Protein AF-A0A9X6VCM7-F1 (afdb_monomer_lite)

Sequence (99 aa):
MTWKEILGVFVCMLFLSAIALFGFDYLEEIQELKENRYKAISKELKIPESKIEIEKERDREEKDYYEAITQDGEYSILFKKDADSIVAIHKKEKTNRNL

Foldseek 3Di:
DDPVVVVVVVVVVVVVVVCVVVVVVVVVVVVVLLVVLLVQVCVVVVHHSVQFDFPDWADDVVDQWIWTAGPVRQWIWIAGNPRRHTPDIDGPDPPPPPD

Organism: Bacillus thuringiensis (NCBI:txid1428)

Radius of gyration: 21.91 Å; chains: 1; bounding box: 72×30×36 Å

pLDDT: mean 71.93, std 9.75, range [36.41, 84.69]

Structure (mmCIF, N/CA/C/O backbone):
data_AF-A0A9X6VCM7-F1
#
_entry.id   AF-A0A9X6VCM7-F1
#
loop_
_atom_site.group_PDB
_atom_site.id
_atom_site.type_symbol
_atom_site.label_atom_id
_atom_site.label_alt_id
_atom_site.label_comp_id
_atom_site.label_asym_id
_atom_site.label_entity_id
_atom_site.label_seq_id
_atom_site.pdbx_PDB_ins_code
_atom_site.Cartn_x
_atom_site.Cartn_y
_atom_site.Cartn_z
_atom_site.occupancy
_atom_site.B_iso_or_equiv
_atom_site.auth_seq_id
_atom_site.auth_comp_id
_atom_site.auth_asym_id
_atom_site.auth_atom_id
_atom_site.pdbx_PDB_model_num
ATOM 1 N N . MET A 1 1 ? 50.937 1.351 -11.369 1.00 58.53 1 MET A N 1
ATOM 2 C CA . MET A 1 1 ? 49.510 1.302 -11.731 1.00 58.53 1 MET A CA 1
ATOM 3 C C . MET A 1 1 ? 49.429 1.272 -13.242 1.00 58.53 1 MET A C 1
ATOM 5 O O . MET A 1 1 ? 49.895 2.205 -13.889 1.00 58.53 1 MET A O 1
ATOM 9 N N . THR A 1 2 ? 49.006 0.150 -13.810 1.00 76.75 2 THR A N 1
ATOM 10 C CA . T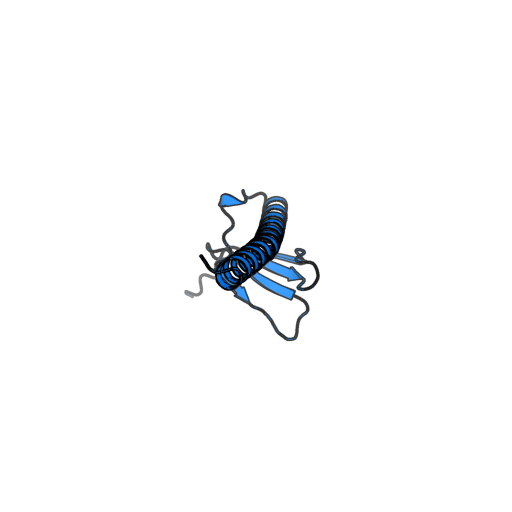HR A 1 2 ? 48.937 -0.010 -15.267 1.00 76.75 2 THR A CA 1
ATOM 11 C C . THR A 1 2 ? 47.660 0.643 -15.791 1.00 76.75 2 THR A C 1
ATOM 13 O O . THR A 1 2 ? 46.640 0.674 -15.108 1.00 76.75 2 THR A O 1
ATOM 16 N N . TRP A 1 3 ? 47.682 1.172 -17.015 1.00 73.12 3 TRP A N 1
ATOM 17 C CA . TRP A 1 3 ? 46.529 1.869 -17.608 1.00 73.12 3 TRP A CA 1
ATOM 18 C C . TRP A 1 3 ? 45.253 0.998 -17.647 1.00 73.12 3 TRP A C 1
ATOM 20 O O . TRP A 1 3 ? 44.139 1.510 -17.566 1.00 73.12 3 TRP A O 1
ATOM 30 N N . LYS A 1 4 ? 45.424 -0.332 -17.671 1.00 74.50 4 LYS A N 1
ATOM 31 C CA . LYS A 1 4 ? 44.353 -1.336 -17.585 1.00 74.50 4 LYS A CA 1
ATOM 32 C C . LYS A 1 4 ? 43.644 -1.356 -16.224 1.00 74.50 4 LYS A C 1
ATOM 34 O O . LYS A 1 4 ? 42.434 -1.541 -16.186 1.00 74.50 4 LYS A O 1
ATOM 39 N N . GLU A 1 5 ? 44.365 -1.132 -15.126 1.00 72.81 5 GLU A N 1
ATOM 40 C CA . GLU A 1 5 ? 43.785 -1.065 -13.774 1.00 72.81 5 GLU A CA 1
ATOM 41 C C . GLU A 1 5 ? 42.936 0.199 -13.604 1.00 72.81 5 GLU A C 1
ATOM 43 O O . GLU A 1 5 ? 41.850 0.142 -13.036 1.00 72.81 5 GLU A O 1
ATOM 48 N N . ILE A 1 6 ? 43.391 1.325 -14.164 1.00 75.56 6 ILE A N 1
ATOM 49 C CA . ILE A 1 6 ? 42.648 2.593 -14.152 1.00 75.56 6 ILE A CA 1
ATOM 50 C C . ILE A 1 6 ? 41.342 2.447 -14.942 1.00 75.56 6 ILE A C 1
ATOM 52 O O . ILE A 1 6 ? 40.289 2.864 -14.463 1.00 75.56 6 ILE A O 1
ATOM 56 N N . LEU A 1 7 ? 41.390 1.798 -16.112 1.00 76.94 7 LEU A N 1
ATOM 57 C CA . LEU A 1 7 ? 40.196 1.526 -16.915 1.00 76.94 7 LEU A CA 1
ATOM 58 C C . LEU A 1 7 ? 39.209 0.608 -16.172 1.00 76.94 7 LEU A C 1
ATOM 60 O O . LEU A 1 7 ? 38.008 0.861 -16.187 1.00 76.94 7 LEU A O 1
ATOM 64 N N . GLY A 1 8 ? 39.713 -0.416 -15.475 1.00 74.94 8 GLY A N 1
ATOM 65 C CA . GLY A 1 8 ? 38.894 -1.325 -14.669 1.00 74.94 8 GLY A CA 1
ATOM 66 C C . GLY A 1 8 ? 38.174 -0.623 -13.514 1.00 74.94 8 GLY A C 1
ATOM 67 O O . GLY A 1 8 ? 36.974 -0.816 -13.332 1.00 74.94 8 GLY A O 1
ATOM 68 N N . VAL A 1 9 ? 38.868 0.250 -12.776 1.00 78.69 9 VAL A N 1
ATOM 69 C CA . VAL A 1 9 ? 38.257 1.042 -11.692 1.00 78.69 9 VAL A CA 1
ATOM 70 C C . VAL A 1 9 ? 37.193 1.997 -12.237 1.00 78.69 9 VAL A C 1
ATOM 72 O O . VAL A 1 9 ? 36.131 2.138 -11.631 1.00 78.69 9 VAL A O 1
ATOM 75 N N . PHE A 1 10 ? 37.442 2.612 -13.396 1.00 77.81 10 PHE A N 1
ATOM 76 C CA . PHE A 1 10 ? 36.490 3.529 -14.023 1.00 77.81 10 PHE A CA 1
ATOM 77 C C . PHE A 1 10 ? 35.196 2.818 -14.444 1.00 77.81 10 PHE A C 1
ATOM 79 O O . PHE A 1 10 ? 34.103 3.323 -14.199 1.00 77.81 10 PHE A O 1
ATOM 86 N N . VAL A 1 11 ? 35.303 1.609 -15.005 1.00 79.62 11 VAL A N 1
ATOM 87 C CA . VAL A 1 11 ? 34.139 0.785 -15.366 1.00 79.62 11 VAL A CA 1
ATOM 88 C C . VAL A 1 11 ? 33.357 0.349 -14.122 1.00 79.62 11 VAL A C 1
ATOM 90 O O . VAL A 1 11 ? 32.133 0.451 -14.119 1.00 79.62 11 VAL A O 1
ATOM 93 N N . CYS A 1 12 ? 34.030 -0.061 -13.042 1.00 77.50 12 CYS A N 1
ATOM 94 C CA . CYS A 1 12 ? 33.359 -0.423 -11.787 1.00 77.50 12 CYS A CA 1
ATOM 95 C C . CYS A 1 12 ? 32.621 0.765 -11.146 1.00 77.50 12 CYS A C 1
ATOM 97 O O . CYS A 1 12 ? 31.497 0.601 -10.675 1.00 77.50 12 CYS A O 1
ATOM 99 N N . MET A 1 13 ? 33.219 1.961 -11.159 1.00 76.62 13 MET A N 1
ATOM 100 C CA . MET A 1 13 ? 32.577 3.194 -10.680 1.00 76.62 13 MET A CA 1
ATOM 101 C C . MET A 1 13 ? 31.317 3.530 -11.489 1.00 76.62 13 MET A C 1
ATOM 103 O O . MET A 1 13 ? 30.276 3.821 -10.903 1.00 76.62 13 MET A O 1
ATOM 107 N N . LEU A 1 14 ? 31.381 3.428 -12.822 1.00 77.50 14 LEU A N 1
ATOM 108 C CA . LEU A 1 14 ? 30.219 3.655 -13.687 1.00 77.50 14 LEU A CA 1
ATOM 109 C C . LEU A 1 14 ? 29.103 2.640 -13.411 1.00 77.50 14 LEU A C 1
ATOM 111 O O . LEU A 1 14 ? 27.941 3.026 -13.289 1.00 77.50 14 LEU A O 1
ATOM 115 N N . PHE A 1 15 ? 29.450 1.364 -13.232 1.00 75.44 15 PHE A N 1
ATOM 116 C CA . PHE A 1 15 ? 28.478 0.308 -12.949 1.00 75.44 15 PHE A CA 1
ATOM 117 C C . PHE A 1 15 ? 27.764 0.518 -11.603 1.00 75.44 15 PHE A C 1
ATOM 119 O O . PHE A 1 15 ? 26.543 0.403 -11.525 1.00 75.44 15 PHE A O 1
ATOM 126 N N . LEU A 1 16 ? 28.503 0.901 -10.556 1.00 72.56 16 LEU A N 1
ATOM 127 C CA . LEU A 1 16 ? 27.925 1.223 -9.246 1.00 72.56 16 LEU A CA 1
ATOM 128 C C . LEU A 1 16 ? 27.043 2.477 -9.295 1.00 72.56 16 LEU A C 1
ATOM 130 O O . LEU A 1 16 ? 25.984 2.497 -8.672 1.00 72.56 16 LEU A O 1
ATOM 134 N N . SER A 1 17 ? 27.441 3.499 -10.060 1.00 69.38 17 SER A N 1
ATOM 135 C CA . SER A 1 17 ? 26.642 4.721 -10.217 1.00 69.38 17 SER A CA 1
ATOM 136 C C . SER A 1 17 ? 25.314 4.467 -10.941 1.00 69.38 17 SER A C 1
ATOM 138 O O . SER A 1 17 ? 24.289 5.021 -10.551 1.00 69.38 17 SER A O 1
ATOM 140 N N . ALA A 1 18 ? 25.307 3.566 -11.931 1.00 67.88 18 ALA A N 1
ATOM 141 C CA . ALA A 1 18 ? 24.092 3.155 -12.625 1.00 67.88 18 ALA A CA 1
ATOM 142 C C . ALA A 1 18 ? 23.148 2.377 -11.695 1.00 67.88 18 ALA A C 1
ATOM 144 O O . ALA A 1 18 ? 21.960 2.674 -11.648 1.00 67.88 18 ALA A O 1
ATOM 145 N N . ILE A 1 19 ? 23.669 1.429 -10.906 1.00 68.06 19 ILE A N 1
ATOM 146 C CA . ILE A 1 19 ? 22.863 0.675 -9.929 1.00 68.06 19 ILE A CA 1
ATOM 147 C C . ILE A 1 19 ? 22.259 1.610 -8.874 1.00 68.06 19 ILE A C 1
ATOM 149 O O . ILE A 1 19 ? 21.105 1.432 -8.496 1.00 68.06 19 ILE A O 1
ATOM 153 N N . ALA A 1 20 ? 23.016 2.611 -8.417 1.00 65.00 20 ALA A N 1
ATOM 154 C CA . ALA A 1 20 ? 22.517 3.598 -7.468 1.00 65.00 20 ALA A CA 1
ATOM 155 C C . ALA A 1 20 ? 21.359 4.419 -8.058 1.00 65.00 20 ALA A C 1
ATOM 157 O O . ALA A 1 20 ? 20.328 4.537 -7.408 1.00 65.00 20 ALA A O 1
ATOM 158 N N . LEU A 1 21 ? 21.486 4.919 -9.292 1.00 62.62 21 LEU A N 1
ATOM 159 C CA . LEU A 1 21 ? 20.420 5.678 -9.961 1.00 62.62 21 LEU A CA 1
ATOM 160 C C . LEU A 1 21 ? 19.129 4.857 -10.110 1.00 62.62 21 LEU A C 1
ATOM 162 O O . LEU A 1 21 ? 18.081 5.279 -9.636 1.00 62.62 21 LEU A O 1
ATOM 166 N N . PHE A 1 22 ? 19.214 3.647 -10.671 1.00 60.28 22 PHE A N 1
ATOM 167 C CA . PHE A 1 22 ? 18.032 2.793 -10.853 1.00 60.28 22 PHE A CA 1
ATOM 168 C C . PHE A 1 22 ? 17.432 2.293 -9.531 1.00 60.28 22 PHE A C 1
ATOM 170 O O . PHE A 1 22 ? 16.225 2.086 -9.437 1.00 60.28 22 PHE A O 1
ATOM 177 N N . GLY A 1 23 ? 18.263 2.079 -8.506 1.00 60.62 23 GLY A N 1
ATOM 178 C CA . GLY A 1 23 ? 17.800 1.651 -7.188 1.00 60.62 23 GLY A CA 1
ATOM 179 C C . GLY A 1 23 ? 17.047 2.742 -6.425 1.00 60.62 23 GLY A C 1
ATOM 180 O O . GLY A 1 23 ? 16.123 2.417 -5.682 1.00 60.62 23 GLY A O 1
ATOM 181 N N . PHE A 1 24 ? 17.417 4.014 -6.605 1.00 61.47 24 PHE A N 1
ATOM 182 C CA . PHE A 1 24 ? 16.735 5.142 -5.966 1.00 61.47 24 PHE A CA 1
ATOM 183 C C . PHE A 1 24 ? 15.363 5.408 -6.589 1.00 61.47 24 PHE A C 1
ATOM 185 O O . PHE A 1 24 ? 14.388 5.444 -5.843 1.00 61.47 24 PHE A O 1
ATOM 192 N N . ASP A 1 25 ? 15.272 5.477 -7.921 1.00 60.88 25 ASP A N 1
ATOM 193 C CA . ASP A 1 25 ? 13.998 5.723 -8.617 1.00 60.88 25 ASP A CA 1
ATOM 194 C C . ASP A 1 25 ? 12.949 4.653 -8.266 1.00 60.88 25 ASP A C 1
ATOM 196 O O . ASP A 1 25 ? 11.801 4.965 -7.959 1.00 60.88 25 ASP A O 1
ATOM 200 N N . TYR A 1 26 ? 13.359 3.380 -8.209 1.00 60.66 26 TYR A N 1
ATOM 201 C CA . TYR A 1 26 ? 12.462 2.273 -7.862 1.00 60.66 26 TYR A CA 1
ATOM 202 C C . TYR A 1 26 ? 11.955 2.338 -6.411 1.00 60.66 26 TYR A C 1
ATOM 204 O O . TYR A 1 26 ? 10.820 1.962 -6.118 1.00 60.66 26 TYR A O 1
ATOM 212 N N . LEU A 1 27 ? 12.792 2.794 -5.474 1.00 62.34 27 LEU A N 1
ATOM 213 C CA . LEU A 1 27 ? 12.397 2.938 -4.070 1.00 62.34 27 LEU A CA 1
ATOM 214 C C . LEU A 1 27 ? 11.495 4.152 -3.849 1.00 62.34 27 LEU A C 1
ATOM 216 O O . LEU A 1 27 ? 10.568 4.069 -3.042 1.00 62.34 27 LEU A O 1
ATOM 220 N N . GLU A 1 28 ? 11.762 5.251 -4.551 1.00 65.31 28 GLU A N 1
ATOM 221 C CA . GLU A 1 28 ? 10.966 6.476 -4.483 1.00 65.31 28 GLU A CA 1
ATOM 222 C C . GLU A 1 28 ? 9.564 6.243 -5.062 1.00 65.31 28 GLU A C 1
ATOM 224 O O . GLU A 1 28 ? 8.574 6.543 -4.395 1.00 65.31 28 GLU A O 1
ATOM 229 N N . GLU A 1 29 ? 9.461 5.563 -6.209 1.00 61.31 29 GLU A N 1
ATOM 230 C CA . GLU A 1 29 ? 8.180 5.216 -6.838 1.00 61.31 29 GLU A CA 1
ATOM 231 C C . GLU A 1 29 ? 7.323 4.299 -5.942 1.00 61.31 29 GLU A C 1
ATOM 233 O O . GLU A 1 29 ? 6.127 4.531 -5.761 1.00 61.31 29 GLU A O 1
ATOM 238 N N . ILE A 1 30 ? 7.928 3.298 -5.286 1.00 66.25 30 ILE A N 1
ATOM 239 C CA . ILE A 1 30 ? 7.212 2.420 -4.341 1.00 66.25 30 ILE A CA 1
ATOM 240 C C . ILE A 1 30 ? 6.753 3.183 -3.093 1.00 66.25 30 ILE A C 1
ATOM 242 O O . ILE A 1 30 ? 5.659 2.924 -2.579 1.00 66.25 30 ILE A O 1
ATOM 246 N N . GLN A 1 31 ? 7.580 4.093 -2.569 1.00 68.00 31 GLN A N 1
ATOM 247 C CA . GLN A 1 31 ? 7.209 4.899 -1.407 1.00 68.00 31 GLN A CA 1
ATOM 248 C C . GLN A 1 31 ? 6.062 5.852 -1.730 1.00 68.00 31 GLN A C 1
ATOM 250 O O . GLN A 1 31 ? 5.103 5.909 -0.960 1.00 68.00 31 GLN A O 1
ATOM 255 N N . GLU A 1 32 ? 6.117 6.531 -2.874 1.00 70.31 32 GLU A N 1
ATOM 256 C CA . GLU A 1 32 ? 5.077 7.460 -3.309 1.00 70.31 32 GLU A CA 1
ATOM 257 C C . GLU A 1 32 ? 3.744 6.733 -3.552 1.00 70.31 32 GLU A C 1
ATOM 259 O O . GLU A 1 32 ? 2.687 7.180 -3.093 1.00 70.31 32 GLU A O 1
ATOM 264 N N . LEU A 1 33 ? 3.787 5.551 -4.176 1.00 67.50 33 LEU A N 1
ATOM 265 C CA . LEU A 1 33 ? 2.614 4.699 -4.380 1.00 67.50 33 LEU A CA 1
ATOM 266 C C . LEU A 1 33 ? 1.982 4.287 -3.041 1.00 67.50 33 LEU A C 1
ATOM 268 O O . LEU A 1 33 ? 0.767 4.384 -2.841 1.00 67.50 33 LEU A O 1
ATOM 272 N N . LYS A 1 34 ? 2.818 3.869 -2.087 1.00 70.50 34 LYS A N 1
ATOM 273 C CA . LYS A 1 34 ? 2.388 3.452 -0.752 1.00 70.50 34 LYS A CA 1
ATOM 274 C C . LYS A 1 34 ? 1.787 4.622 0.035 1.00 70.50 34 LYS A C 1
ATOM 276 O O . LYS A 1 34 ? 0.721 4.466 0.630 1.00 70.50 34 LYS A O 1
ATOM 281 N N . GLU A 1 35 ? 2.413 5.795 0.010 1.00 75.75 35 GLU A N 1
ATOM 282 C CA . GLU A 1 35 ? 1.924 6.998 0.694 1.00 75.75 35 GLU A CA 1
ATOM 283 C C . GLU A 1 35 ? 0.581 7.477 0.118 1.00 75.75 35 GLU A C 1
ATOM 285 O O . GLU A 1 35 ? -0.353 7.768 0.869 1.00 75.75 35 GLU A O 1
ATOM 290 N N . ASN A 1 36 ? 0.433 7.473 -1.210 1.00 77.06 36 ASN A N 1
ATOM 291 C CA . ASN A 1 36 ? -0.822 7.825 -1.876 1.00 77.06 36 ASN A CA 1
ATOM 292 C C . ASN A 1 36 ? -1.968 6.878 -1.491 1.00 77.06 36 ASN A C 1
ATOM 294 O O . ASN A 1 36 ? -3.089 7.335 -1.234 1.00 77.06 36 ASN A O 1
ATOM 298 N N . ARG A 1 37 ? -1.687 5.574 -1.362 1.00 75.25 37 ARG A N 1
ATOM 299 C CA . ARG A 1 37 ? -2.664 4.587 -0.879 1.00 75.25 37 ARG A CA 1
ATOM 300 C C . ARG A 1 37 ? -3.102 4.883 0.554 1.00 75.25 37 ARG A C 1
ATOM 302 O O . ARG A 1 37 ? -4.303 4.966 0.807 1.00 75.25 37 ARG A O 1
ATOM 309 N N . TYR A 1 38 ? -2.173 5.098 1.488 1.00 77.19 38 TYR A N 1
ATOM 310 C CA . TYR A 1 38 ? -2.535 5.404 2.880 1.00 77.19 38 TYR A CA 1
ATOM 311 C C . TYR A 1 38 ? -3.302 6.716 3.020 1.00 77.19 38 TYR A C 1
ATOM 313 O O . TYR A 1 38 ? -4.296 6.748 3.747 1.00 77.19 38 TYR A O 1
ATOM 321 N N . LYS A 1 39 ? -2.922 7.761 2.275 1.00 81.56 39 LYS A N 1
ATOM 322 C CA . LYS A 1 39 ? -3.669 9.027 2.205 1.00 81.56 39 LYS A CA 1
ATOM 323 C C . LYS A 1 39 ? -5.111 8.818 1.756 1.00 81.56 39 LYS A C 1
ATOM 325 O O . LYS A 1 39 ? -6.032 9.362 2.369 1.00 81.56 39 LYS A O 1
ATOM 330 N N . ALA A 1 40 ? -5.326 8.016 0.713 1.00 79.12 40 ALA A N 1
ATOM 331 C CA . ALA A 1 40 ? -6.664 7.715 0.213 1.00 79.12 40 ALA A CA 1
ATOM 332 C C . ALA A 1 40 ? -7.512 6.980 1.266 1.00 79.12 40 ALA A C 1
ATOM 334 O O . ALA A 1 40 ? -8.650 7.377 1.522 1.00 79.12 40 ALA A O 1
ATOM 335 N N . ILE A 1 41 ? -6.947 5.966 1.933 1.00 78.81 41 ILE A N 1
ATOM 336 C CA . ILE A 1 41 ? -7.652 5.216 2.984 1.00 78.81 41 ILE A CA 1
ATOM 337 C C . ILE A 1 41 ? -7.951 6.127 4.184 1.00 78.81 41 ILE A C 1
ATOM 339 O O . ILE A 1 41 ? -9.066 6.120 4.700 1.00 78.81 41 ILE A O 1
ATOM 343 N N . SER A 1 42 ? -6.975 6.928 4.617 1.00 80.12 42 SER A N 1
ATOM 344 C CA . SER A 1 42 ? -7.087 7.874 5.735 1.00 80.12 42 SER A CA 1
ATOM 345 C C . SER A 1 42 ? -8.204 8.890 5.515 1.00 80.12 42 SER A C 1
ATOM 347 O O . SER A 1 42 ? -9.026 9.122 6.405 1.00 80.12 42 SER A O 1
ATOM 349 N N . LYS A 1 43 ? -8.301 9.436 4.297 1.00 83.00 43 LYS A N 1
ATOM 350 C CA . LYS A 1 43 ? -9.368 10.362 3.906 1.00 83.00 43 LYS A CA 1
ATOM 351 C C . LYS A 1 43 ? -10.751 9.711 3.961 1.00 83.00 43 LYS A C 1
ATOM 353 O O . LYS A 1 43 ? -11.687 10.332 4.463 1.00 83.00 43 LYS A O 1
ATOM 358 N N . GLU A 1 44 ? -10.870 8.482 3.466 1.00 79.31 44 GLU A N 1
ATOM 359 C CA . GLU A 1 44 ? -12.146 7.767 3.391 1.00 79.31 44 GLU A CA 1
ATOM 360 C C . GLU A 1 44 ? -12.608 7.275 4.774 1.00 79.31 44 GLU A C 1
ATOM 362 O O . GLU A 1 44 ? -13.759 7.469 5.165 1.00 79.31 44 GLU A O 1
ATOM 367 N N . LEU A 1 45 ? -11.694 6.702 5.563 1.00 77.62 45 LEU A N 1
ATOM 368 C CA . LEU A 1 45 ? -11.980 6.180 6.901 1.00 77.62 45 LEU A CA 1
ATOM 369 C C . LEU A 1 45 ? -11.988 7.256 7.9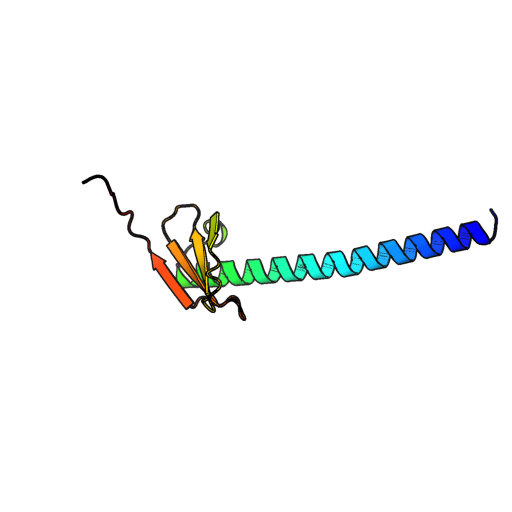94 1.00 77.62 45 LEU A C 1
ATOM 371 O O . LEU A 1 45 ? -12.498 7.002 9.084 1.00 77.62 45 LEU A O 1
ATOM 375 N N . LYS A 1 46 ? -11.454 8.455 7.724 1.00 82.38 46 LYS A N 1
ATOM 376 C CA . LYS A 1 46 ? -11.218 9.525 8.715 1.00 82.38 46 LYS A CA 1
ATOM 377 C C . LYS A 1 46 ? -10.343 9.060 9.888 1.00 82.38 46 LYS A C 1
ATOM 379 O O . LYS A 1 46 ? -10.533 9.487 11.028 1.00 82.38 46 LYS A O 1
ATOM 384 N N . ILE A 1 47 ? -9.391 8.172 9.609 1.00 79.56 47 ILE A N 1
ATOM 385 C CA . ILE A 1 47 ? -8.445 7.596 10.573 1.00 79.56 47 ILE A CA 1
ATOM 386 C C . ILE A 1 47 ? -7.038 8.027 10.148 1.00 79.56 47 ILE A C 1
ATOM 388 O O . ILE A 1 47 ? -6.758 8.012 8.955 1.00 79.56 47 ILE A O 1
ATOM 392 N N . PRO A 1 48 ? -6.139 8.403 11.076 1.00 76.25 48 PRO A N 1
ATOM 393 C CA . PRO A 1 48 ? -4.774 8.776 10.715 1.00 76.25 48 PRO A CA 1
ATOM 394 C C . PRO A 1 48 ? -4.029 7.631 10.020 1.00 76.25 48 PRO A C 1
ATOM 396 O O . PRO A 1 48 ? -4.131 6.479 10.439 1.00 76.25 48 PRO A O 1
ATOM 399 N N . GLU A 1 49 ? -3.214 7.976 9.021 1.00 77.06 49 GLU A N 1
ATOM 400 C CA . GLU A 1 49 ? -2.393 7.043 8.229 1.00 77.06 49 GLU A CA 1
ATOM 401 C C . GLU A 1 49 ? -1.532 6.125 9.100 1.00 77.06 49 GLU A C 1
ATOM 403 O O . GLU A 1 49 ? -1.408 4.939 8.820 1.00 77.06 49 GLU A O 1
ATOM 408 N N . SER A 1 50 ? -1.024 6.642 10.222 1.00 71.75 50 SER A N 1
ATOM 409 C CA . SER A 1 50 ? -0.212 5.891 11.186 1.00 71.75 50 SER A CA 1
ATOM 410 C C . SER A 1 50 ? -0.937 4.735 11.879 1.00 71.75 50 SER A C 1
ATOM 412 O O . SER A 1 50 ? -0.286 3.908 12.510 1.00 71.75 50 SER A O 1
ATOM 414 N N . LYS A 1 51 ? -2.271 4.682 11.802 1.00 68.31 51 LYS A N 1
ATOM 415 C CA . LYS A 1 51 ? -3.086 3.580 12.335 1.00 68.31 51 LYS A CA 1
ATOM 416 C C . LYS A 1 51 ? -3.523 2.590 11.258 1.00 68.31 51 LYS A C 1
ATOM 418 O O . LYS A 1 51 ? -4.233 1.639 11.567 1.00 68.31 51 LYS A O 1
ATOM 423 N N . ILE A 1 52 ? -3.146 2.827 10.006 1.00 69.56 52 ILE A N 1
ATOM 424 C CA . ILE A 1 52 ? -3.509 1.982 8.879 1.00 69.56 52 ILE A CA 1
ATOM 425 C C . ILE A 1 52 ? -2.289 1.125 8.573 1.00 69.56 52 ILE A C 1
ATOM 427 O O . ILE A 1 52 ? -1.289 1.601 8.049 1.00 69.56 52 ILE A O 1
ATOM 431 N N . GLU A 1 53 ? -2.369 -0.156 8.896 1.00 75.75 53 GLU A N 1
ATOM 432 C CA . GLU A 1 53 ? -1.344 -1.128 8.534 1.00 75.75 53 GLU A CA 1
ATOM 433 C C . GLU A 1 53 ? -2.019 -2.250 7.749 1.00 75.75 53 GLU A C 1
ATOM 435 O O . GLU A 1 53 ? -3.067 -2.742 8.159 1.00 75.75 53 GLU A O 1
ATOM 440 N N . ILE A 1 54 ? -1.475 -2.604 6.584 1.00 72.81 54 ILE A N 1
ATOM 441 C CA . ILE A 1 54 ? -2.040 -3.642 5.716 1.00 72.81 54 ILE A CA 1
ATOM 442 C C . ILE A 1 54 ? -1.322 -4.944 6.059 1.00 72.81 54 ILE A C 1
ATOM 444 O O . ILE A 1 54 ? -0.121 -5.061 5.835 1.00 72.81 54 ILE A O 1
ATOM 448 N N . GLU A 1 55 ? -2.043 -5.915 6.617 1.00 71.88 55 GLU A N 1
ATOM 449 C CA . GLU A 1 55 ? -1.454 -7.194 7.041 1.00 71.88 55 GLU A CA 1
ATOM 450 C C . GLU A 1 55 ? -1.380 -8.195 5.887 1.00 71.88 55 GLU A C 1
ATOM 452 O O . GLU A 1 55 ? -0.443 -8.985 5.780 1.00 71.88 55 GLU A O 1
ATOM 457 N N . LYS A 1 56 ? -2.409 -8.199 5.035 1.00 68.06 56 LYS A N 1
ATOM 458 C CA . LYS A 1 56 ? -2.565 -9.183 3.966 1.00 68.06 56 LYS A CA 1
ATOM 459 C C . LYS A 1 56 ? -3.181 -8.539 2.737 1.00 68.06 56 LYS A C 1
ATOM 461 O O . LYS A 1 56 ? -4.249 -7.934 2.828 1.00 68.06 56 LYS A O 1
ATOM 466 N N . GLU A 1 57 ? -2.545 -8.769 1.597 1.00 73.12 57 GLU A N 1
ATOM 467 C CA . GLU A 1 57 ? -3.105 -8.509 0.276 1.00 73.12 57 GLU A CA 1
ATOM 468 C C . GLU A 1 57 ? -3.506 -9.849 -0.347 1.00 73.12 57 GLU A C 1
ATOM 470 O O . GLU A 1 57 ? -2.703 -10.778 -0.445 1.00 73.12 57 GLU A O 1
ATOM 475 N N . ARG A 1 58 ? -4.782 -9.989 -0.709 1.00 71.06 58 ARG A N 1
ATOM 476 C CA . ARG A 1 58 ? -5.266 -11.116 -1.505 1.00 71.06 58 ARG A CA 1
ATOM 477 C C . ARG A 1 58 ? -5.472 -10.650 -2.924 1.00 71.06 58 ARG A C 1
ATOM 479 O O . ARG A 1 58 ? -6.471 -9.992 -3.227 1.00 71.06 58 ARG A O 1
ATOM 486 N N . ASP A 1 59 ? -4.551 -11.058 -3.777 1.00 70.88 59 ASP A N 1
ATOM 487 C CA . ASP A 1 59 ? -4.775 -11.009 -5.203 1.00 70.88 59 ASP A CA 1
ATOM 488 C C . ASP A 1 59 ? -5.794 -12.098 -5.592 1.00 70.88 59 ASP A C 1
ATOM 490 O O . ASP A 1 59 ? -5.684 -13.259 -5.190 1.00 70.88 59 ASP A O 1
ATOM 494 N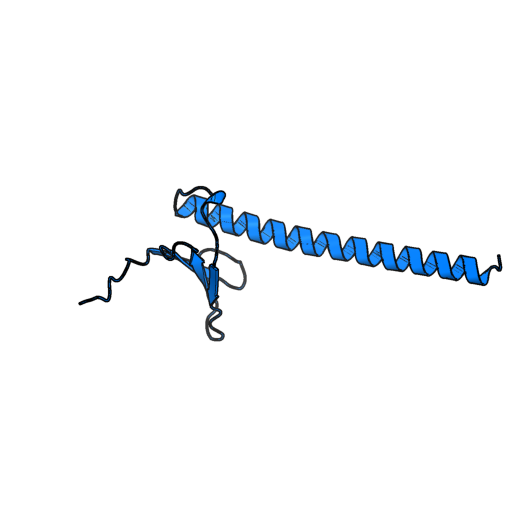 N . ARG A 1 60 ? -6.837 -11.709 -6.326 1.00 67.81 60 ARG A N 1
ATOM 495 C CA . ARG A 1 60 ? -7.722 -12.647 -7.014 1.00 67.81 60 ARG A CA 1
ATOM 496 C C . ARG A 1 60 ? -7.382 -12.547 -8.495 1.00 67.81 60 ARG A C 1
ATOM 498 O O . ARG A 1 60 ? -7.735 -11.559 -9.131 1.00 67.81 60 ARG A O 1
ATOM 505 N N . GLU A 1 61 ? -6.706 -13.565 -9.025 1.00 62.47 61 GLU A N 1
ATOM 506 C CA . GLU A 1 61 ? -6.187 -13.592 -10.405 1.00 62.47 61 GLU A CA 1
ATOM 507 C C . GLU A 1 61 ? -7.257 -13.265 -11.464 1.00 62.47 61 GLU A C 1
ATOM 509 O O . GLU A 1 61 ? -6.961 -12.607 -12.453 1.00 62.47 61 GLU A O 1
ATOM 514 N N . GLU A 1 62 ? -8.521 -13.626 -11.222 1.00 64.62 62 GLU A N 1
ATOM 515 C CA . GLU A 1 62 ? -9.647 -13.392 -12.144 1.00 64.62 62 GLU A CA 1
ATOM 516 C C . GLU A 1 62 ? -10.303 -12.004 -12.029 1.00 64.62 62 GLU A C 1
ATOM 518 O O . GLU A 1 62 ? -11.304 -11.731 -12.692 1.00 64.62 62 GLU A O 1
ATOM 523 N N . LYS A 1 63 ? -9.819 -11.134 -11.137 1.00 69.81 63 LYS A N 1
ATOM 524 C CA . LYS A 1 63 ? -10.450 -9.845 -10.833 1.00 69.81 63 LYS A CA 1
ATOM 525 C C . LYS A 1 63 ? -9.464 -8.698 -10.998 1.00 69.81 63 LYS A C 1
ATOM 527 O O . LYS A 1 63 ? -8.316 -8.783 -10.570 1.00 69.81 63 LYS A O 1
ATOM 532 N N . ASP A 1 64 ? -9.962 -7.577 -11.517 1.00 79.31 64 ASP A N 1
ATOM 533 C CA . ASP A 1 64 ? -9.202 -6.326 -11.688 1.00 79.31 64 ASP A CA 1
ATOM 534 C C . ASP A 1 64 ? -8.927 -5.599 -10.360 1.00 79.31 64 ASP A C 1
ATOM 536 O O . ASP A 1 64 ? -8.530 -4.434 -10.335 1.00 79.31 64 ASP A O 1
ATOM 540 N N . TYR A 1 65 ? -9.168 -6.271 -9.235 1.00 77.88 65 TYR A N 1
ATOM 541 C CA . TYR A 1 65 ? -8.979 -5.737 -7.903 1.00 77.88 65 TYR A CA 1
ATOM 542 C C . TYR A 1 65 ? -8.320 -6.752 -6.979 1.00 77.88 65 TYR A C 1
ATOM 544 O O . TYR A 1 65 ? -8.549 -7.959 -7.086 1.00 77.88 65 TYR A O 1
ATOM 552 N N . TYR A 1 66 ? -7.552 -6.242 -6.025 1.00 78.12 66 TYR A N 1
ATOM 553 C CA . TYR A 1 66 ? -7.033 -6.999 -4.896 1.00 78.12 66 TYR A CA 1
ATOM 554 C C . TYR A 1 66 ? -7.632 -6.471 -3.590 1.00 78.12 66 TYR A C 1
ATOM 556 O O . TYR A 1 66 ? -8.113 -5.340 -3.500 1.00 78.12 66 TYR A O 1
ATOM 564 N N . GLU A 1 67 ? -7.663 -7.330 -2.578 1.00 79.75 67 GLU A N 1
ATOM 565 C CA . GLU A 1 67 ? -8.228 -7.020 -1.267 1.00 79.75 67 GLU 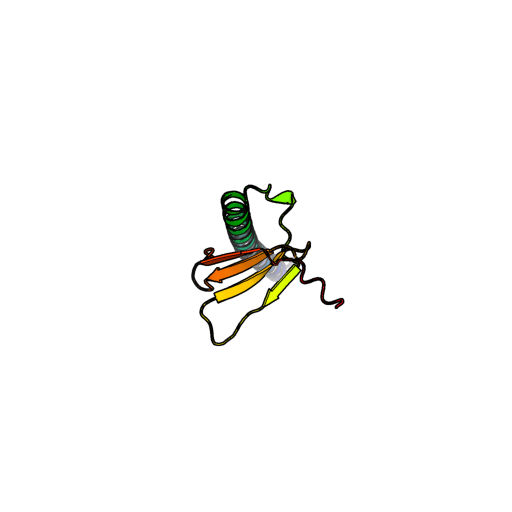A CA 1
ATOM 566 C C . GLU A 1 67 ? -7.104 -6.840 -0.246 1.00 79.75 67 GLU A C 1
ATOM 568 O O . GLU A 1 67 ? -6.353 -7.777 0.010 1.00 79.75 67 GLU A O 1
ATOM 573 N N . ALA A 1 68 ? -7.015 -5.660 0.359 1.00 80.19 68 ALA A N 1
ATOM 574 C CA . ALA A 1 68 ? -6.128 -5.354 1.471 1.00 80.19 68 ALA A CA 1
ATOM 575 C C . ALA A 1 68 ? -6.917 -5.387 2.785 1.00 80.19 68 ALA A C 1
ATOM 577 O O . ALA A 1 68 ? -7.970 -4.761 2.903 1.00 80.19 68 ALA A O 1
ATOM 578 N N . ILE A 1 69 ? -6.417 -6.112 3.781 1.00 77.88 69 ILE A N 1
ATOM 579 C CA . ILE A 1 69 ? -7.036 -6.189 5.110 1.00 77.88 69 ILE A CA 1
ATOM 580 C C . ILE A 1 69 ? -6.173 -5.402 6.094 1.00 77.88 69 ILE A C 1
ATOM 582 O O . ILE A 1 69 ? -4.950 -5.570 6.111 1.00 77.88 69 ILE A O 1
ATOM 586 N N . THR A 1 70 ? -6.806 -4.556 6.907 1.00 78.31 70 THR A N 1
ATOM 587 C CA . THR A 1 70 ? -6.113 -3.838 7.981 1.00 78.31 70 THR A CA 1
ATOM 588 C C . THR A 1 70 ? -5.630 -4.804 9.066 1.00 78.31 70 THR A C 1
ATOM 590 O O . THR A 1 70 ? -6.238 -5.845 9.295 1.00 78.31 70 THR A O 1
ATOM 593 N N . GLN A 1 71 ? -4.536 -4.479 9.750 1.00 73.38 71 GLN A N 1
ATOM 594 C CA . GLN A 1 71 ? -3.911 -5.334 10.768 1.00 73.38 71 GLN A CA 1
ATOM 595 C C . GLN A 1 71 ? -4.794 -5.575 12.000 1.00 73.38 71 GLN A C 1
ATOM 597 O O . GLN A 1 71 ? -4.739 -6.637 12.614 1.00 73.38 71 GLN A O 1
ATOM 602 N N . ASP A 1 72 ? -5.661 -4.623 12.339 1.00 74.31 72 ASP A N 1
ATOM 603 C CA . ASP A 1 72 ? -6.708 -4.805 13.350 1.00 74.31 72 ASP A CA 1
ATOM 604 C C . ASP A 1 72 ? -7.860 -5.717 12.874 1.00 74.31 72 ASP A C 1
ATOM 606 O O . ASP A 1 72 ? -8.732 -6.096 13.661 1.00 74.31 72 ASP A O 1
ATOM 610 N N . GLY A 1 73 ? -7.866 -6.089 11.589 1.00 71.88 73 GLY A N 1
ATOM 611 C CA . GLY A 1 73 ? -8.878 -6.911 10.939 1.00 71.88 73 GLY A CA 1
ATOM 612 C C . GLY A 1 73 ? -10.234 -6.225 10.771 1.00 71.88 73 GLY A C 1
ATOM 613 O O . GLY A 1 73 ? -11.183 -6.886 10.343 1.00 71.88 73 GLY A O 1
ATOM 614 N N . GLU A 1 74 ? -10.350 -4.935 11.107 1.00 79.44 74 GLU A N 1
ATOM 615 C CA . GLU A 1 74 ? -11.624 -4.208 11.110 1.00 79.44 74 GLU A CA 1
ATOM 616 C C . GLU A 1 74 ? -12.094 -3.820 9.709 1.00 79.44 74 GLU A C 1
ATOM 618 O O . GLU A 1 74 ? -13.300 -3.697 9.485 1.00 79.44 74 GLU A O 1
ATOM 623 N N . TYR A 1 75 ? -11.181 -3.649 8.752 1.00 79.31 75 TYR A N 1
ATOM 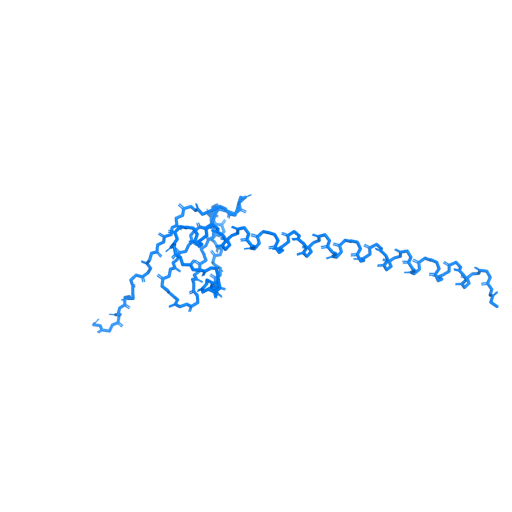624 C CA . TYR A 1 75 ? -11.512 -3.188 7.408 1.00 79.31 75 TYR A CA 1
ATOM 625 C C . TYR A 1 75 ? -10.929 -4.108 6.330 1.00 79.31 75 TYR A C 1
ATOM 627 O O . TYR A 1 75 ? -9.776 -4.532 6.381 1.00 79.31 75 TYR A O 1
ATOM 635 N N . SER A 1 76 ? -11.756 -4.395 5.326 1.00 81.88 76 SER A N 1
ATOM 636 C CA . SER A 1 76 ? -11.368 -4.938 4.022 1.00 81.88 76 SER A CA 1
ATOM 637 C C . SER A 1 76 ? -11.475 -3.823 2.994 1.00 81.88 76 SER A C 1
ATOM 639 O O . SER A 1 76 ? -12.555 -3.270 2.791 1.00 81.88 76 SER A O 1
ATOM 641 N N . ILE A 1 77 ? -10.380 -3.509 2.321 1.00 84.69 77 ILE A N 1
ATOM 642 C CA . ILE A 1 77 ? -10.301 -2.452 1.319 1.00 84.69 77 ILE A CA 1
ATOM 643 C C . ILE A 1 77 ? -10.028 -3.102 -0.033 1.00 84.69 77 ILE A C 1
ATOM 645 O O . ILE A 1 77 ? -9.090 -3.882 -0.174 1.00 84.69 77 ILE A O 1
ATOM 649 N N . LEU A 1 78 ? -10.857 -2.800 -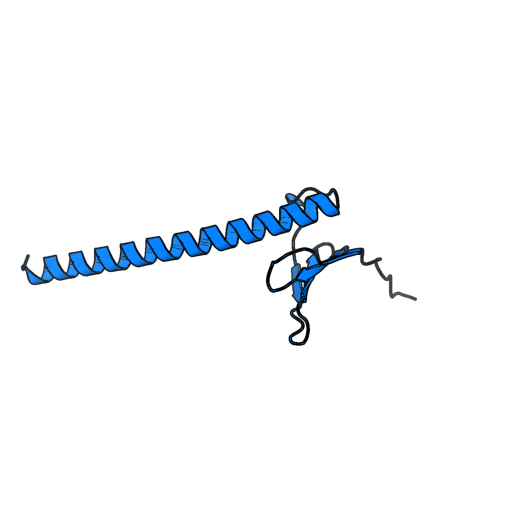1.029 1.00 84.62 78 LEU A N 1
ATOM 650 C CA . LEU A 1 78 ? -10.659 -3.251 -2.401 1.00 84.62 78 LEU A CA 1
ATOM 651 C C . LEU A 1 78 ? -9.932 -2.168 -3.191 1.00 84.62 78 LEU A C 1
ATOM 653 O O . LEU A 1 78 ? -10.430 -1.047 -3.307 1.00 84.62 78 LEU A O 1
ATOM 657 N N . PHE A 1 79 ? -8.791 -2.532 -3.761 1.00 82.00 79 PHE A N 1
ATOM 658 C CA . PHE A 1 79 ? -7.980 -1.682 -4.623 1.00 82.00 79 PHE A CA 1
ATOM 659 C C . PHE A 1 79 ? -8.025 -2.186 -6.054 1.00 82.00 79 PHE A C 1
ATOM 661 O O . PHE A 1 79 ? -7.945 -3.391 -6.288 1.00 82.00 79 PHE A O 1
ATOM 668 N N . LYS A 1 80 ? -8.131 -1.271 -7.015 1.00 83.50 80 LYS A N 1
ATOM 669 C CA . LYS A 1 80 ? -8.019 -1.593 -8.438 1.00 83.50 80 LYS A CA 1
ATOM 670 C C . LYS A 1 80 ? -6.545 -1.810 -8.799 1.00 83.50 80 LYS A C 1
ATOM 672 O O . LYS A 1 80 ? -5.724 -0.968 -8.459 1.00 83.50 80 LYS A O 1
ATOM 677 N N . LYS A 1 81 ? -6.206 -2.902 -9.488 1.00 77.38 81 LYS A N 1
ATOM 678 C CA . LYS A 1 81 ? -4.807 -3.290 -9.780 1.00 77.38 81 LYS A CA 1
ATOM 679 C C . LYS A 1 81 ? -4.058 -2.330 -10.705 1.00 77.38 81 LYS A C 1
ATOM 681 O O . LYS A 1 81 ? -2.843 -2.235 -10.629 1.00 77.38 81 LYS A O 1
ATOM 686 N N . ASP A 1 82 ? -4.770 -1.673 -11.614 1.00 73.12 82 ASP A N 1
ATOM 687 C CA . ASP A 1 82 ? -4.195 -0.815 -12.656 1.00 73.12 82 ASP A CA 1
ATOM 688 C C . ASP A 1 82 ? -3.903 0.612 -12.178 1.00 73.12 82 ASP A C 1
ATOM 690 O O . ASP A 1 82 ? -3.057 1.289 -12.752 1.00 73.12 82 ASP A O 1
ATOM 694 N N . ALA A 1 83 ? -4.619 1.078 -11.155 1.00 69.19 83 ALA A N 1
ATOM 695 C CA . ALA A 1 83 ? -4.585 2.470 -10.712 1.00 69.19 83 ALA A CA 1
ATOM 696 C C . ALA A 1 83 ? -4.393 2.629 -9.198 1.00 69.19 83 ALA A C 1
ATOM 698 O O . ALA A 1 83 ? -4.496 3.749 -8.698 1.00 69.19 83 ALA A O 1
ATOM 699 N N . ASP A 1 84 ? -4.240 1.521 -8.461 1.00 67.62 84 ASP A N 1
ATOM 700 C CA . ASP A 1 84 ? -4.153 1.464 -6.993 1.00 67.62 84 ASP A CA 1
ATOM 701 C C . ASP A 1 84 ? -5.188 2.345 -6.269 1.00 67.62 84 ASP A C 1
ATOM 703 O O . ASP A 1 84 ? -4.995 2.860 -5.167 1.00 67.62 84 ASP A O 1
ATOM 707 N N . SER A 1 85 ? -6.344 2.501 -6.911 1.00 74.00 85 SER A N 1
ATOM 708 C CA . SER A 1 85 ? -7.436 3.352 -6.464 1.00 74.00 85 SER A CA 1
ATOM 709 C C . SER A 1 85 ? -8.423 2.540 -5.637 1.00 74.00 85 SER A C 1
ATOM 711 O O . SER A 1 85 ? -8.719 1.385 -5.956 1.00 74.00 85 SER A O 1
ATOM 713 N N . ILE A 1 86 ? -8.961 3.151 -4.582 1.00 79.44 86 ILE A N 1
ATOM 714 C CA . ILE A 1 86 ? -9.946 2.511 -3.709 1.00 79.44 86 ILE A CA 1
ATOM 715 C C . ILE A 1 86 ? -11.260 2.349 -4.474 1.00 79.44 86 ILE A C 1
ATOM 717 O O . ILE A 1 86 ? -11.877 3.325 -4.893 1.00 79.44 86 ILE A O 1
ATOM 721 N N . VAL A 1 87 ? -11.694 1.103 -4.630 1.00 82.31 87 VAL A N 1
ATOM 722 C CA . VAL A 1 87 ? -12.980 0.746 -5.241 1.00 82.31 87 VAL A CA 1
ATOM 723 C C . VAL A 1 87 ? -14.067 0.672 -4.175 1.00 82.31 87 VAL A C 1
ATOM 725 O O . VAL A 1 87 ? -15.195 1.104 -4.397 1.00 82.31 87 VAL A O 1
ATOM 728 N N . ALA A 1 88 ? -13.735 0.109 -3.013 1.00 81.56 88 ALA A N 1
ATOM 729 C CA . ALA A 1 88 ? -14.657 -0.006 -1.895 1.00 81.56 88 ALA A CA 1
ATOM 730 C C . ALA A 1 88 ? -13.902 -0.196 -0.580 1.00 81.56 88 ALA A C 1
ATOM 732 O O . ALA A 1 88 ? -12.849 -0.833 -0.547 1.00 81.56 88 ALA A O 1
ATOM 733 N N . ILE A 1 89 ? -14.498 0.279 0.512 1.00 82.75 89 ILE A N 1
ATOM 734 C CA . ILE A 1 89 ? -14.069 -0.051 1.869 1.00 82.75 89 ILE A CA 1
ATOM 735 C C . ILE A 1 89 ? -15.227 -0.725 2.589 1.00 82.75 89 ILE A C 1
ATOM 737 O O . ILE A 1 89 ? -16.323 -0.179 2.692 1.00 82.75 89 ILE A O 1
ATOM 741 N N . HIS A 1 90 ? -14.978 -1.927 3.088 1.00 82.81 90 HIS A N 1
ATOM 742 C CA . HIS A 1 90 ? -15.930 -2.693 3.866 1.00 82.81 90 HIS A CA 1
ATOM 743 C C . HIS A 1 90 ? -15.431 -2.810 5.299 1.00 82.81 90 HIS A C 1
ATOM 745 O O . HIS A 1 90 ? -14.368 -3.376 5.548 1.00 82.81 90 HIS A O 1
ATOM 751 N N . LYS A 1 91 ? -16.216 -2.314 6.256 1.00 82.50 91 LYS A N 1
ATOM 752 C CA . LYS A 1 91 ? -15.973 -2.615 7.663 1.00 82.50 91 LYS A CA 1
ATOM 753 C C . LYS A 1 91 ? -16.353 -4.073 7.898 1.00 82.50 91 LYS A C 1
ATOM 755 O O . LYS A 1 91 ? -17.530 -4.417 7.828 1.00 82.50 91 LYS A O 1
ATOM 760 N N . LYS A 1 92 ? -15.367 -4.928 8.164 1.00 73.12 92 LYS A N 1
ATOM 761 C CA . LYS A 1 92 ? -15.629 -6.265 8.683 1.00 73.12 92 LYS A CA 1
ATOM 762 C C . LYS A 1 92 ? -16.226 -6.087 10.068 1.00 73.12 92 LYS A C 1
ATOM 764 O O . LYS A 1 92 ? -15.527 -5.788 11.033 1.00 73.12 92 LYS A O 1
ATOM 769 N N . GLU A 1 93 ? -17.536 -6.274 10.183 1.00 59.81 93 GLU A N 1
ATOM 770 C CA . GLU A 1 93 ? -18.099 -6.597 11.485 1.00 59.81 93 GLU A CA 1
ATOM 771 C C . GLU A 1 93 ? -17.318 -7.793 12.022 1.00 59.81 93 GLU A C 1
ATOM 773 O O . GLU A 1 93 ? -17.163 -8.797 11.319 1.00 59.81 93 GLU A O 1
ATOM 778 N N . LYS A 1 94 ? -16.800 -7.679 13.254 1.00 54.16 94 LYS A N 1
ATOM 779 C CA . LYS A 1 94 ? -16.305 -8.830 14.009 1.00 54.16 94 LYS A CA 1
ATOM 780 C C . LYS A 1 94 ? -17.439 -9.840 14.029 1.00 54.16 94 LYS A C 1
ATOM 782 O O . LYS A 1 94 ? -18.330 -9.760 14.871 1.00 54.16 94 LYS A O 1
ATOM 787 N N . THR A 1 95 ? -17.437 -10.777 13.085 1.00 47.00 95 THR A N 1
ATOM 788 C CA . THR A 1 95 ? -18.329 -11.915 13.155 1.00 47.00 95 THR A CA 1
ATOM 789 C C . THR A 1 95 ? -17.798 -12.703 14.332 1.00 47.00 95 THR A C 1
ATOM 791 O O . THR A 1 95 ? -16.813 -13.430 14.217 1.00 47.00 95 THR A O 1
ATOM 794 N N . ASN A 1 96 ? -18.399 -12.478 15.494 1.00 44.56 96 ASN A N 1
ATOM 795 C CA . ASN A 1 96 ? -18.222 -13.302 16.667 1.00 44.56 96 ASN A CA 1
ATOM 796 C C . ASN A 1 96 ? -18.842 -14.658 16.297 1.00 44.56 96 ASN A C 1
ATOM 798 O O . ASN A 1 96 ? -19.987 -14.945 16.629 1.00 44.56 96 ASN A O 1
ATOM 802 N N . ARG A 1 97 ? -18.130 -15.453 15.482 1.00 43.81 97 ARG A N 1
ATOM 803 C CA . ARG A 1 97 ? -18.449 -16.857 15.207 1.00 43.81 97 ARG A CA 1
ATOM 804 C C . ARG A 1 97 ? -18.079 -17.638 16.458 1.00 43.81 97 ARG A C 1
ATOM 806 O O . ARG A 1 97 ? -17.085 -18.352 16.499 1.00 43.81 97 ARG A O 1
ATOM 813 N N . ASN A 1 98 ? -18.860 -17.392 17.495 1.00 37.78 98 ASN A N 1
ATOM 814 C CA . ASN A 1 98 ? -18.951 -18.196 18.691 1.00 37.78 98 ASN A CA 1
ATOM 815 C C . ASN A 1 98 ? -20.431 -18.210 19.101 1.00 37.78 98 ASN A C 1
ATOM 817 O O . ASN A 1 98 ? -20.815 -17.681 20.141 1.00 37.78 98 ASN A O 1
ATOM 821 N N . LEU A 1 99 ? -21.257 -18.726 18.188 1.00 36.41 99 LEU A N 1
ATOM 822 C CA . LEU A 1 99 ? -22.620 -19.205 18.403 1.00 36.41 99 LEU A CA 1
ATOM 823 C C . LEU A 1 99 ? -22.771 -20.492 17.593 1.00 36.41 99 LEU A C 1
ATOM 825 O O . LEU A 1 99 ? -22.447 -20.441 16.382 1.00 36.41 99 LEU A O 1
#

Secondary structure (DSSP, 8-state):
--HHHHHHHHHHHHHHHHHHHHHHHHHHHHHHHHHHHHHHHHHHHT--GGG--EEEEEE-TTSSEEEEEETTS-EEEEEETTT--EEEEEE--------